Protein AF-A0A523D6E1-F1 (afdb_monomer_lite)

Foldseek 3Di:
DPPDDPVLVVVVVVDVVSVVLVVLLVVLVVLVVVLVVPPDADPVSVVSVVVSVVSNVVSVVVVVVVVVVVVVVVVPPDDDD

pLDDT: mean 74.06, std 13.89, range [39.25, 90.06]

Sequence (81 aa):
MDWTGDDEEWMGRENEEYRSLTLQHHEFQEKLEQLATKRALTEDQKLEEVRIKKEKLFVKDRLAALRREHAASKRSTPEPA

Radius of gyration: 16.91 Å; chains: 1; bounding box: 45×19×51 Å

Structure (mmCIF, N/CA/C/O backbone):
data_AF-A0A523D6E1-F1
#
_entry.id   AF-A0A523D6E1-F1
#
loop_
_atom_site.group_PDB
_atom_site.id
_atom_site.type_symbol
_atom_site.label_atom_id
_atom_site.label_alt_id
_atom_site.label_comp_id
_atom_site.label_asym_id
_atom_site.label_entity_id
_atom_site.label_seq_id
_atom_site.pdbx_PDB_ins_code
_atom_site.Cartn_x
_atom_site.Cartn_y
_atom_site.Cartn_z
_atom_site.occupancy
_atom_site.B_iso_or_equiv
_atom_site.auth_seq_id
_atom_site.auth_comp_id
_atom_site.auth_asym_id
_atom_site.auth_atom_id
_atom_site.pdbx_PDB_model_num
ATOM 1 N N . MET A 1 1 ? 0.757 -13.559 1.921 1.00 39.25 1 MET A N 1
ATOM 2 C CA . MET A 1 1 ? 1.931 -13.188 1.111 1.00 39.25 1 MET A CA 1
ATOM 3 C C . MET A 1 1 ? 2.533 -11.964 1.753 1.00 39.25 1 MET A C 1
ATOM 5 O O . MET A 1 1 ? 1.864 -10.939 1.766 1.00 39.25 1 MET A O 1
ATOM 9 N N . ASP A 1 2 ? 3.721 -12.115 2.319 1.00 46.34 2 ASP A N 1
ATOM 10 C CA . ASP A 1 2 ? 4.595 -11.009 2.699 1.00 46.34 2 ASP A CA 1
ATOM 11 C C . ASP A 1 2 ? 5.212 -10.472 1.398 1.00 46.34 2 ASP A C 1
ATOM 13 O O . ASP A 1 2 ? 5.701 -11.266 0.594 1.00 46.34 2 ASP A O 1
ATOM 17 N N . TRP A 1 3 ? 4.996 -9.195 1.080 1.00 52.28 3 TRP A N 1
ATOM 18 C CA . TRP A 1 3 ? 5.320 -8.628 -0.242 1.00 52.28 3 TRP A CA 1
ATOM 19 C C . TRP A 1 3 ? 6.743 -8.066 -0.334 1.00 52.28 3 TRP A C 1
ATOM 21 O O . TRP A 1 3 ? 7.183 -7.761 -1.437 1.00 52.28 3 TRP A O 1
ATOM 31 N N . THR A 1 4 ? 7.455 -7.998 0.788 1.00 56.69 4 THR A N 1
ATOM 32 C CA . THR A 1 4 ? 8.824 -7.491 0.917 1.00 56.69 4 THR A CA 1
ATOM 33 C C . THR A 1 4 ? 9.825 -8.628 0.761 1.00 56.69 4 THR A C 1
ATOM 35 O O . THR A 1 4 ? 10.365 -9.167 1.723 1.00 56.69 4 THR A O 1
ATOM 38 N N . GLY A 1 5 ? 10.019 -9.045 -0.488 1.00 52.09 5 GLY A N 1
ATOM 39 C CA . GLY A 1 5 ? 11.125 -9.911 -0.886 1.00 52.09 5 GLY A CA 1
ATOM 40 C C . GLY A 1 5 ? 12.243 -9.096 -1.534 1.00 52.09 5 GLY A C 1
ATOM 41 O O . GLY A 1 5 ? 11.976 -8.063 -2.143 1.00 52.09 5 GLY A O 1
ATOM 42 N N . ASP A 1 6 ? 13.468 -9.616 -1.446 1.00 47.06 6 ASP A N 1
ATOM 43 C CA . ASP A 1 6 ? 14.749 -9.112 -1.990 1.00 47.06 6 ASP A CA 1
ATOM 44 C C . ASP A 1 6 ? 14.666 -8.490 -3.416 1.00 47.06 6 ASP A C 1
ATOM 46 O O . ASP A 1 6 ? 15.438 -7.604 -3.775 1.00 47.06 6 ASP A O 1
ATOM 50 N N . ASP A 1 7 ? 13.663 -8.884 -4.212 1.00 53.00 7 ASP A N 1
ATOM 51 C CA . ASP A 1 7 ? 13.300 -8.332 -5.529 1.00 53.00 7 ASP A CA 1
ATOM 52 C C . ASP A 1 7 ? 13.084 -6.797 -5.552 1.00 53.00 7 ASP A C 1
ATOM 54 O O . ASP A 1 7 ? 13.328 -6.154 -6.580 1.00 53.00 7 ASP A O 1
ATOM 58 N N . GLU A 1 8 ? 12.627 -6.182 -4.452 1.00 58.81 8 GLU A N 1
ATOM 59 C CA . GLU A 1 8 ? 12.360 -4.733 -4.404 1.00 58.81 8 GLU A CA 1
ATOM 60 C C . GLU A 1 8 ? 13.636 -3.881 -4.431 1.00 58.81 8 GLU A C 1
ATOM 62 O O . GLU A 1 8 ? 13.640 -2.798 -5.025 1.00 58.81 8 GLU A O 1
ATOM 67 N N . GLU A 1 9 ? 14.731 -4.365 -3.840 1.00 55.72 9 GLU A N 1
ATOM 68 C CA . GLU A 1 9 ? 15.978 -3.598 -3.741 1.00 55.72 9 GLU A CA 1
ATOM 69 C C . GLU A 1 9 ? 16.667 -3.420 -5.094 1.00 55.72 9 GLU A C 1
ATOM 71 O O . GLU A 1 9 ? 17.276 -2.377 -5.358 1.00 55.72 9 GLU A O 1
ATOM 76 N N . TRP A 1 10 ? 16.566 -4.413 -5.979 1.00 54.44 10 TRP A N 1
ATOM 77 C CA . TRP A 1 10 ? 17.192 -4.339 -7.297 1.00 54.44 10 TRP A CA 1
ATOM 78 C C . TRP A 1 10 ? 16.395 -3.430 -8.242 1.00 54.44 10 TRP A C 1
ATOM 80 O O . TRP A 1 10 ? 16.956 -2.547 -8.892 1.00 54.44 10 TRP A O 1
ATOM 90 N N . MET A 1 11 ? 15.067 -3.561 -8.231 1.00 61.56 11 MET A N 1
ATOM 91 C CA . MET A 1 11 ? 14.164 -2.738 -9.043 1.00 61.56 11 MET A CA 1
ATOM 92 C C . MET A 1 11 ? 14.120 -1.273 -8.594 1.00 61.56 11 MET A C 1
ATOM 94 O O . MET A 1 11 ? 14.116 -0.365 -9.427 1.00 61.56 11 MET A O 1
ATOM 98 N N . GLY A 1 12 ? 14.144 -1.025 -7.281 1.00 63.53 12 GLY A N 1
ATOM 99 C CA . GLY A 1 12 ? 14.205 0.321 -6.713 1.00 63.53 12 GLY A CA 1
ATOM 100 C C . GLY A 1 12 ? 15.517 1.051 -7.007 1.00 63.53 12 GLY A C 1
ATOM 101 O O . GLY A 1 12 ? 15.594 2.262 -6.810 1.00 63.53 12 GLY A O 1
ATOM 102 N N . ARG A 1 13 ? 16.568 0.362 -7.469 1.00 65.81 13 ARG A N 1
ATOM 103 C CA . ARG A 1 13 ? 17.803 1.017 -7.925 1.00 65.81 13 ARG A CA 1
ATOM 104 C C . ARG A 1 13 ? 17.784 1.399 -9.399 1.00 65.81 13 ARG A C 1
ATOM 106 O O . ARG A 1 13 ? 18.350 2.439 -9.720 1.00 65.81 13 ARG A O 1
ATOM 113 N N . GLU A 1 14 ? 17.138 0.616 -10.260 1.00 66.88 14 GLU A N 1
ATOM 114 C CA . GLU A 1 14 ? 17.038 0.937 -11.692 1.00 66.88 14 GLU A CA 1
ATOM 115 C C . GLU A 1 14 ? 15.927 1.950 -12.011 1.00 66.88 14 GLU A C 1
ATOM 117 O O . GLU A 1 14 ? 16.059 2.680 -12.988 1.00 66.88 14 GLU A O 1
ATOM 122 N N . ASN A 1 15 ? 14.857 2.036 -11.208 1.00 75.44 15 ASN A N 1
ATOM 123 C CA . ASN A 1 15 ? 13.686 2.837 -11.572 1.00 75.44 15 ASN A CA 1
ATOM 124 C C . ASN A 1 15 ? 13.168 3.729 -10.426 1.00 75.44 15 ASN A C 1
ATOM 126 O O . ASN A 1 15 ? 12.668 3.243 -9.409 1.00 75.44 15 ASN A O 1
ATOM 130 N N . GLU A 1 16 ? 13.225 5.052 -10.610 1.00 79.56 16 GLU A N 1
ATOM 131 C CA . GLU A 1 16 ? 12.762 6.040 -9.618 1.00 79.56 16 GLU A CA 1
ATOM 132 C C . GLU A 1 16 ? 11.259 5.926 -9.326 1.00 79.56 16 GLU A C 1
ATOM 134 O O . GLU A 1 16 ? 10.832 6.073 -8.179 1.00 79.56 16 GLU A O 1
ATOM 139 N N . GLU A 1 17 ? 10.453 5.572 -10.333 1.00 79.06 17 GLU A N 1
ATOM 140 C CA . GLU A 1 17 ? 9.016 5.345 -10.148 1.00 79.06 17 GLU A CA 1
ATOM 141 C C . GLU A 1 17 ? 8.758 4.128 -9.237 1.00 79.06 17 GLU A C 1
ATOM 143 O O . GLU A 1 17 ? 7.833 4.151 -8.426 1.00 79.06 17 GLU A O 1
ATOM 148 N N . TYR A 1 18 ? 9.636 3.113 -9.258 1.00 81.62 18 TYR A N 1
ATOM 149 C CA . TYR A 1 18 ? 9.564 1.971 -8.337 1.00 81.62 18 TYR A CA 1
ATOM 150 C C . TYR A 1 18 ? 9.788 2.415 -6.887 1.00 81.62 18 TYR A C 1
ATOM 152 O O . TYR A 1 18 ? 9.033 2.015 -6.006 1.00 81.62 18 TYR A O 1
ATOM 160 N N . ARG A 1 19 ? 10.758 3.305 -6.629 1.00 82.00 19 ARG A N 1
ATOM 161 C CA . ARG A 1 19 ? 10.991 3.850 -5.276 1.00 82.00 19 ARG A CA 1
ATOM 162 C C . ARG A 1 19 ? 9.771 4.574 -4.729 1.00 82.00 19 ARG A C 1
ATOM 164 O O . ARG A 1 19 ? 9.406 4.352 -3.579 1.00 82.00 19 ARG A O 1
ATOM 171 N N . SER A 1 20 ? 9.142 5.423 -5.542 1.00 84.69 20 SER A N 1
ATOM 172 C CA . SER A 1 20 ? 7.935 6.145 -5.126 1.00 84.69 20 SER A CA 1
ATOM 173 C C . SER A 1 20 ? 6.785 5.183 -4.813 1.00 84.69 20 SER A C 1
ATOM 175 O O . SER A 1 20 ? 6.066 5.367 -3.831 1.00 84.69 20 SER A O 1
ATOM 177 N N . LEU A 1 21 ? 6.634 4.128 -5.614 1.00 84.38 21 LEU A N 1
ATOM 178 C CA . LEU A 1 21 ? 5.626 3.088 -5.415 1.00 84.38 21 LEU A CA 1
ATOM 179 C C . LEU A 1 21 ? 5.884 2.253 -4.149 1.00 84.38 21 LEU A C 1
ATOM 181 O O . LEU A 1 21 ? 4.937 1.965 -3.416 1.00 84.38 21 LEU A O 1
ATOM 185 N N . THR A 1 22 ? 7.140 1.914 -3.847 1.00 80.31 22 THR A N 1
ATOM 186 C CA . THR A 1 22 ? 7.523 1.213 -2.608 1.00 80.31 22 THR A CA 1
ATOM 187 C C . THR A 1 22 ? 7.304 2.087 -1.370 1.00 80.31 22 THR A C 1
ATOM 189 O O . THR A 1 22 ? 6.779 1.603 -0.368 1.00 80.31 22 TH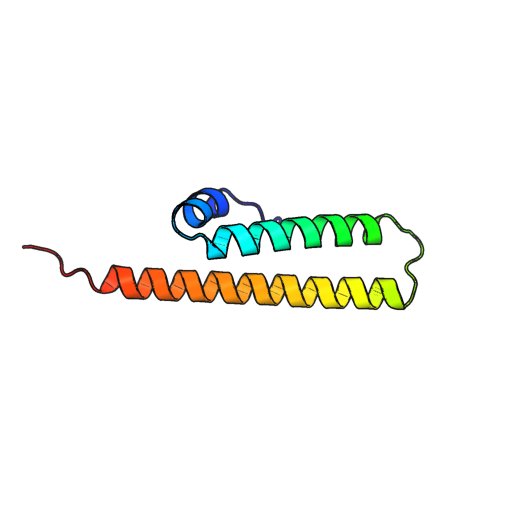R A O 1
ATOM 192 N N . LEU A 1 23 ? 7.614 3.386 -1.440 1.00 83.75 23 LEU A N 1
ATOM 193 C CA . LEU A 1 23 ? 7.303 4.349 -0.373 1.00 83.75 23 LEU A CA 1
ATOM 194 C C . LEU A 1 23 ? 5.797 4.405 -0.090 1.00 83.75 23 LEU A C 1
ATOM 196 O O . LEU A 1 23 ? 5.378 4.228 1.052 1.00 83.75 23 LEU A O 1
ATOM 200 N N . GLN A 1 24 ? 4.984 4.544 -1.141 1.00 85.56 24 GLN A N 1
ATOM 201 C CA . GLN A 1 24 ? 3.525 4.506 -1.022 1.00 85.56 24 GLN A CA 1
ATOM 202 C C . GLN A 1 24 ? 3.045 3.176 -0.428 1.00 85.56 24 GLN A C 1
ATOM 204 O O . GLN A 1 24 ? 2.193 3.162 0.456 1.00 85.56 24 GLN A O 1
ATOM 209 N N . HIS A 1 25 ? 3.613 2.047 -0.861 1.00 84.62 25 HIS A N 1
ATOM 210 C CA . HIS A 1 25 ? 3.293 0.730 -0.311 1.00 84.62 25 HIS A CA 1
ATOM 211 C C . HIS A 1 25 ? 3.572 0.640 1.197 1.00 84.62 25 HIS A C 1
ATOM 213 O O . HIS A 1 25 ? 2.739 0.088 1.924 1.00 84.62 25 HIS A O 1
ATOM 219 N N . HIS A 1 26 ? 4.696 1.191 1.663 1.00 82.81 26 HIS A N 1
ATOM 220 C CA . HIS A 1 26 ? 5.049 1.242 3.081 1.00 82.81 26 HIS A CA 1
ATOM 221 C C . HIS A 1 26 ? 4.081 2.129 3.874 1.00 82.81 26 HIS A C 1
ATOM 223 O O . HIS A 1 26 ? 3.515 1.678 4.868 1.00 82.81 26 HIS A O 1
ATOM 229 N N . GLU A 1 27 ? 3.786 3.340 3.391 1.00 86.50 27 GLU A N 1
ATOM 230 C CA . GLU A 1 27 ? 2.793 4.225 4.020 1.00 86.50 27 GLU A CA 1
ATOM 231 C C . GLU A 1 27 ? 1.409 3.564 4.115 1.00 86.50 27 GLU A C 1
ATOM 233 O O . GLU A 1 27 ? 0.711 3.665 5.126 1.00 86.50 27 GLU A O 1
ATOM 238 N N . PHE A 1 28 ? 1.000 2.852 3.064 1.00 85.81 28 PHE A N 1
ATOM 239 C CA . PHE A 1 28 ? -0.237 2.081 3.039 1.00 85.81 28 PHE A CA 1
ATOM 240 C C . PHE A 1 28 ? -0.226 0.907 4.020 1.00 85.81 28 PHE A C 1
ATOM 242 O O . PHE A 1 28 ? -1.276 0.576 4.574 1.00 85.81 28 PHE A O 1
ATOM 249 N N . GLN A 1 29 ? 0.925 0.270 4.248 1.00 82.69 29 GLN A N 1
ATOM 250 C CA . GLN A 1 29 ? 1.066 -0.756 5.278 1.00 82.69 29 GLN A CA 1
ATOM 251 C C . GLN A 1 29 ? 0.935 -0.179 6.676 1.00 82.69 29 GLN A C 1
ATOM 253 O O . GLN A 1 29 ? 0.072 -0.653 7.409 1.00 82.69 29 GLN A O 1
ATOM 258 N N . GLU A 1 30 ? 1.672 0.881 6.998 1.00 86.06 30 GLU A N 1
ATOM 259 C CA . GLU A 1 30 ? 1.569 1.532 8.305 1.00 86.06 30 GLU A CA 1
ATOM 260 C C . GLU A 1 30 ? 0.143 1.999 8.595 1.00 86.06 30 GLU A C 1
ATOM 262 O O . GLU A 1 30 ? -0.374 1.774 9.691 1.00 86.06 30 GLU A O 1
ATOM 267 N N . LYS A 1 31 ? -0.536 2.605 7.611 1.00 85.94 31 LYS A N 1
ATOM 268 C CA . LYS A 1 31 ? -1.947 2.981 7.762 1.00 85.94 31 LYS A CA 1
ATOM 269 C C . LYS A 1 31 ? -2.805 1.751 8.042 1.00 85.94 31 LYS A C 1
ATOM 271 O O . LYS A 1 31 ? -3.530 1.749 9.029 1.00 85.94 31 LYS A O 1
ATOM 276 N N . LEU A 1 32 ? -2.695 0.684 7.248 1.00 84.25 32 LEU A N 1
ATOM 277 C CA . LEU A 1 32 ? -3.446 -0.557 7.485 1.00 84.25 32 LEU A CA 1
ATOM 278 C C . LEU A 1 32 ? -3.174 -1.167 8.864 1.00 84.25 32 LEU A C 1
ATOM 280 O O . LEU A 1 32 ? -4.111 -1.631 9.502 1.00 84.25 32 LEU A O 1
ATOM 284 N N . GLU A 1 33 ? -1.934 -1.156 9.345 1.00 84.44 33 GLU A N 1
ATOM 285 C CA . GLU A 1 33 ? -1.581 -1.680 10.669 1.0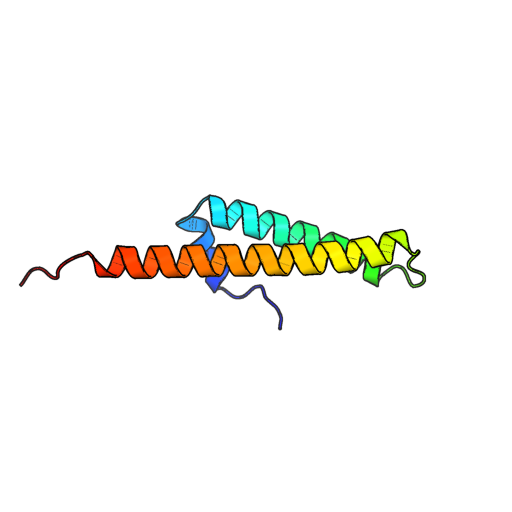0 84.44 33 GLU A CA 1
ATOM 286 C C . GLU A 1 33 ? -2.155 -0.829 11.807 1.00 84.44 33 GLU A C 1
ATOM 288 O O . GLU A 1 33 ? -2.682 -1.365 12.789 1.00 84.44 33 GLU A O 1
ATOM 293 N N . GLN A 1 34 ? -2.141 0.499 11.658 1.00 84.94 34 GLN A N 1
ATOM 294 C CA . GLN A 1 34 ? -2.795 1.411 12.597 1.00 84.94 34 GLN A CA 1
ATOM 295 C C . GLN A 1 34 ? -4.311 1.188 12.648 1.00 84.94 34 GLN A C 1
ATOM 297 O O . GLN A 1 34 ? -4.918 1.276 13.721 1.00 84.94 34 GLN A O 1
ATOM 302 N N . LEU A 1 35 ? -4.926 0.877 11.506 1.00 83.44 35 LEU A N 1
ATOM 303 C CA . LEU A 1 35 ? -6.339 0.515 11.418 1.00 83.44 35 LEU A CA 1
ATOM 304 C C . LEU A 1 35 ? -6.594 -0.860 12.044 1.00 83.44 35 LEU A C 1
ATO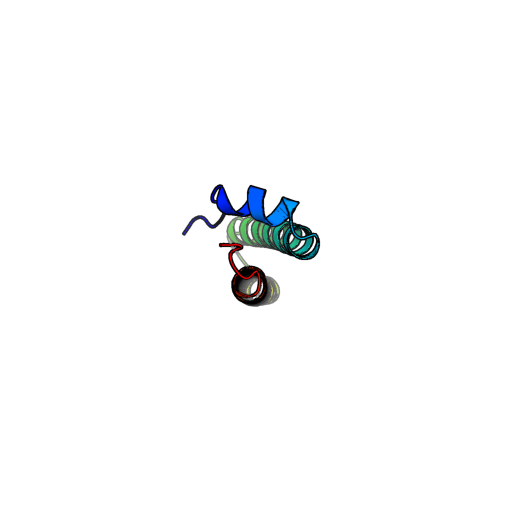M 306 O O . LEU A 1 35 ? -7.447 -0.988 12.917 1.00 83.44 35 LEU A O 1
ATOM 310 N N . ALA A 1 36 ? -5.797 -1.869 11.705 1.00 79.12 36 ALA A N 1
ATOM 311 C CA . ALA A 1 36 ? -5.917 -3.217 12.254 1.00 79.12 36 ALA A CA 1
ATOM 312 C C . ALA A 1 36 ? -5.741 -3.255 13.784 1.00 79.12 36 ALA A C 1
ATOM 314 O O . ALA A 1 36 ? -6.400 -4.039 14.468 1.00 79.12 36 ALA A O 1
ATOM 315 N N . THR A 1 37 ? -4.903 -2.372 14.337 1.00 82.31 37 THR A N 1
ATOM 316 C CA . THR A 1 37 ? -4.717 -2.213 15.789 1.00 82.31 37 THR A CA 1
ATOM 317 C C . THR A 1 37 ? -5.959 -1.630 16.473 1.00 82.31 37 THR A C 1
ATOM 319 O O . THR A 1 37 ? -6.254 -1.945 17.631 1.00 82.31 37 THR A O 1
ATOM 322 N N . LYS A 1 38 ? -6.738 -0.795 15.775 1.00 80.50 38 LYS A N 1
ATOM 323 C CA . LYS A 1 38 ? -7.980 -0.227 16.310 1.00 80.50 38 LYS A CA 1
ATOM 324 C C . LYS A 1 38 ? -9.090 -1.277 16.255 1.00 80.50 38 LYS A C 1
ATOM 326 O O . LYS A 1 38 ? -9.778 -1.449 15.259 1.00 80.50 38 LYS A O 1
ATOM 331 N N . ARG A 1 39 ? -9.329 -1.927 17.397 1.00 66.50 39 ARG A N 1
ATOM 332 C CA . ARG A 1 39 ? -10.382 -2.943 17.617 1.00 66.50 39 ARG A CA 1
ATOM 333 C C . ARG A 1 39 ? -11.802 -2.533 17.182 1.00 66.50 39 ARG A C 1
ATOM 335 O O . ARG A 1 39 ? -12.640 -3.407 16.983 1.00 66.50 39 ARG A O 1
ATOM 342 N N . ALA A 1 40 ? -12.077 -1.235 17.057 1.00 66.12 40 ALA A N 1
ATOM 343 C CA . ALA A 1 40 ? -13.335 -0.688 16.558 1.00 66.12 40 ALA A CA 1
ATOM 344 C C . ALA A 1 40 ? -13.054 0.323 15.436 1.00 66.12 40 ALA A C 1
ATOM 346 O O . ALA A 1 40 ? -12.792 1.499 15.687 1.00 66.12 40 ALA A O 1
ATOM 347 N N . LEU A 1 41 ? -13.095 -0.153 14.193 1.00 76.06 41 LEU A N 1
ATOM 348 C CA . LEU A 1 41 ? -12.997 0.690 13.004 1.00 76.06 41 LEU A CA 1
ATOM 349 C C . LEU A 1 41 ? -14.353 1.336 12.716 1.00 76.06 41 LEU A C 1
ATOM 351 O O . LEU A 1 41 ? -15.358 0.636 12.564 1.00 76.06 41 LEU A O 1
ATOM 355 N N . THR A 1 42 ? -14.375 2.664 12.629 1.00 81.38 42 THR A N 1
ATOM 356 C CA . THR A 1 42 ? -15.525 3.422 12.125 1.00 81.38 42 THR A CA 1
ATOM 357 C C . THR A 1 42 ? -15.710 3.200 10.621 1.00 81.38 42 THR A C 1
ATOM 359 O O . THR A 1 42 ? -14.838 2.658 9.941 1.00 81.38 42 THR A O 1
ATOM 362 N N . GLU A 1 43 ? -16.868 3.589 10.088 1.00 79.19 43 GLU A N 1
ATOM 363 C CA . GLU A 1 43 ? -17.204 3.408 8.669 1.00 79.19 43 GLU A CA 1
ATOM 364 C C . GLU A 1 43 ? -16.180 4.074 7.733 1.00 79.19 43 GLU A C 1
ATOM 366 O O . GLU A 1 43 ? -15.715 3.437 6.787 1.00 79.19 43 GLU A O 1
ATOM 371 N N . ASP A 1 44 ? -15.722 5.282 8.077 1.00 80.31 44 ASP A N 1
ATOM 372 C CA . ASP A 1 44 ? -14.604 5.965 7.411 1.00 80.31 44 ASP A CA 1
ATOM 373 C C . ASP A 1 44 ? -13.323 5.127 7.389 1.00 80.31 44 ASP A C 1
ATOM 375 O O . ASP A 1 44 ? -12.683 4.990 6.350 1.00 80.31 44 ASP A O 1
ATOM 379 N N . GLN A 1 45 ? -12.976 4.498 8.512 1.00 83.56 45 GLN A N 1
ATOM 380 C CA . GLN A 1 45 ? -11.757 3.700 8.625 1.00 83.56 45 GLN A CA 1
ATOM 381 C C . GLN A 1 45 ? -11.825 2.428 7.764 1.00 83.56 45 GLN A C 1
ATOM 383 O O . GLN A 1 45 ? -10.843 2.048 7.130 1.00 83.56 45 GLN A O 1
ATOM 388 N N . LYS A 1 46 ? -12.997 1.782 7.681 1.00 82.31 46 LYS A N 1
ATOM 389 C CA . LYS A 1 46 ? -13.216 0.645 6.767 1.00 82.31 46 LYS A CA 1
ATOM 390 C C . LYS A 1 46 ? -13.125 1.068 5.303 1.00 82.31 46 LYS A C 1
ATOM 392 O O . LYS A 1 46 ? -12.580 0.327 4.484 1.00 82.31 46 LYS A O 1
ATOM 397 N N . LEU A 1 47 ? -13.663 2.238 4.953 1.00 85.88 47 LEU A N 1
ATOM 398 C CA . LEU A 1 47 ? -13.522 2.795 3.606 1.00 85.88 47 LEU A CA 1
ATOM 399 C C . LEU A 1 47 ? -12.057 3.086 3.282 1.00 85.88 47 LEU A C 1
ATOM 401 O O . LEU A 1 47 ? -11.620 2.818 2.160 1.00 85.88 47 LEU A O 1
ATOM 405 N N . GLU A 1 48 ? -11.300 3.575 4.260 1.00 85.06 48 GLU A N 1
ATOM 406 C CA . GLU A 1 48 ? -9.869 3.820 4.131 1.00 85.06 48 GLU A CA 1
ATOM 407 C C . GLU A 1 48 ? -9.092 2.513 3.926 1.00 85.06 48 GLU A C 1
ATOM 409 O O . GLU A 1 48 ? -8.333 2.419 2.966 1.00 85.06 48 GLU A O 1
ATOM 414 N N . GLU A 1 49 ? -9.370 1.445 4.683 1.00 84.62 49 GLU A N 1
ATOM 415 C CA . GLU A 1 49 ? -8.785 0.117 4.426 1.00 84.62 49 GLU A CA 1
ATOM 416 C C . GLU A 1 49 ? -9.059 -0.388 3.000 1.00 84.62 49 GLU A C 1
ATOM 418 O O . GLU A 1 49 ? -8.174 -0.937 2.334 1.00 84.62 49 GLU A O 1
ATOM 423 N N . VAL A 1 50 ? -10.295 -0.226 2.513 1.00 87.31 50 VAL A N 1
ATOM 424 C CA . VAL A 1 50 ? -10.684 -0.658 1.161 1.00 87.31 50 VAL A CA 1
ATOM 425 C C . VAL A 1 50 ? -9.995 0.192 0.095 1.00 87.31 50 VAL A C 1
ATOM 427 O O . VAL A 1 50 ? -9.546 -0.353 -0.919 1.00 87.31 50 VAL A O 1
ATOM 430 N N . ARG A 1 51 ? -9.884 1.507 0.309 1.00 89.25 51 ARG A N 1
ATOM 431 C CA . ARG A 1 51 ? -9.118 2.412 -0.559 1.00 89.25 51 ARG A CA 1
ATOM 432 C C . ARG A 1 51 ? -7.653 2.009 -0.602 1.00 89.25 51 ARG A C 1
ATOM 434 O O . ARG A 1 51 ? -7.143 1.771 -1.691 1.00 89.25 51 ARG A O 1
ATOM 441 N N . ILE A 1 52 ? -7.036 1.802 0.556 1.00 87.62 52 ILE A N 1
ATOM 442 C CA . ILE A 1 52 ? -5.644 1.378 0.666 1.00 87.62 52 ILE A CA 1
ATOM 443 C C . ILE A 1 52 ? -5.430 0.044 -0.058 1.00 87.62 52 ILE A C 1
ATOM 445 O O . ILE A 1 52 ? -4.498 -0.088 -0.845 1.00 87.62 52 ILE A O 1
ATOM 449 N N . LYS A 1 53 ? -6.314 -0.948 0.117 1.00 86.12 53 LYS A N 1
ATOM 450 C CA . LYS A 1 53 ? -6.231 -2.217 -0.632 1.00 86.12 53 LYS A CA 1
ATOM 451 C C . LYS A 1 53 ? -6.291 -2.016 -2.146 1.00 86.12 53 LYS A C 1
ATOM 453 O O . LYS A 1 53 ? -5.567 -2.700 -2.869 1.00 86.12 53 LYS A O 1
ATOM 458 N N . LYS A 1 54 ? -7.134 -1.098 -2.630 1.00 90.06 54 LYS A N 1
ATOM 459 C CA . LYS A 1 54 ? -7.195 -0.746 -4.057 1.00 90.06 54 LYS A CA 1
ATOM 460 C C . LYS A 1 54 ? -5.917 -0.057 -4.521 1.00 90.06 54 LYS A C 1
ATOM 462 O O . LYS A 1 54 ? -5.411 -0.414 -5.578 1.00 90.06 54 LYS A O 1
ATOM 467 N N . GLU A 1 55 ? -5.373 0.871 -3.741 1.00 85.56 55 GLU A N 1
ATOM 468 C CA . GLU A 1 55 ? -4.114 1.539 -4.075 1.00 85.56 55 GLU A CA 1
ATOM 469 C C . GLU A 1 55 ? -2.945 0.554 -4.090 1.00 85.56 55 GLU A C 1
ATOM 471 O O . GLU A 1 55 ? -2.202 0.524 -5.063 1.00 85.56 55 GLU A O 1
ATOM 476 N N . LYS A 1 56 ? -2.841 -0.361 -3.117 1.00 83.50 56 LYS A N 1
ATOM 477 C CA . LYS A 1 56 ? -1.842 -1.445 -3.153 1.00 83.50 56 LYS A CA 1
ATOM 478 C C . LYS A 1 56 ? -1.982 -2.313 -4.405 1.00 83.50 56 LYS A C 1
ATOM 480 O O . LYS A 1 56 ? -0.979 -2.724 -4.987 1.00 83.50 56 LYS A O 1
ATOM 485 N N . LEU A 1 57 ? -3.214 -2.595 -4.835 1.00 86.75 57 LEU A N 1
ATOM 486 C CA . LEU A 1 57 ? -3.457 -3.327 -6.077 1.00 86.75 57 LEU A CA 1
ATOM 487 C C . LEU A 1 57 ? -3.002 -2.522 -7.303 1.00 86.75 57 LEU A C 1
ATOM 489 O O . LEU A 1 57 ? -2.369 -3.089 -8.188 1.00 86.75 57 LEU A O 1
ATOM 493 N N . PHE A 1 58 ? -3.274 -1.217 -7.333 1.00 85.19 58 PHE A N 1
ATOM 494 C CA . PHE A 1 58 ? -2.826 -0.325 -8.400 1.00 85.19 58 PHE A CA 1
ATOM 495 C C . PHE A 1 58 ? -1.301 -0.224 -8.460 1.00 85.19 58 PHE A C 1
ATOM 497 O O . P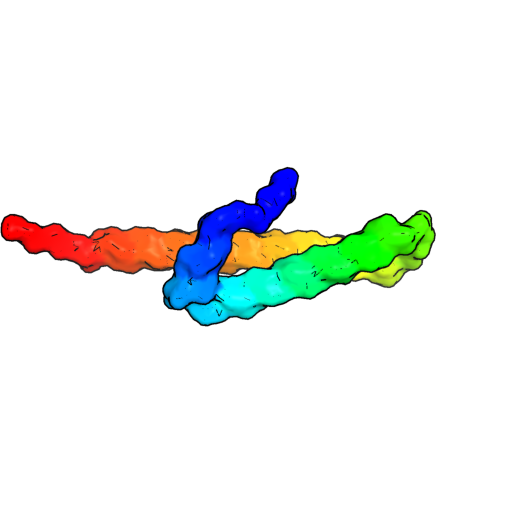HE A 1 58 ? -0.723 -0.363 -9.532 1.00 85.19 58 PHE A O 1
ATOM 504 N N . VAL A 1 59 ? -0.640 -0.067 -7.310 1.00 84.31 59 VAL A N 1
ATOM 505 C CA . VAL A 1 59 ? 0.823 -0.084 -7.196 1.00 84.31 59 VAL A CA 1
ATOM 506 C C . VAL A 1 59 ? 1.379 -1.383 -7.775 1.00 84.31 59 VAL A C 1
ATOM 508 O O . VAL A 1 59 ? 2.293 -1.349 -8.594 1.00 84.31 59 VAL A O 1
ATOM 511 N N . LYS A 1 60 ? 0.779 -2.531 -7.439 1.00 79.88 60 LYS A N 1
ATOM 512 C CA . LYS A 1 60 ? 1.175 -3.825 -8.008 1.00 79.88 60 LYS A CA 1
ATOM 513 C C . LYS A 1 60 ? 1.048 -3.859 -9.529 1.00 79.88 60 LYS A C 1
ATOM 515 O O . LYS A 1 60 ? 1.944 -4.361 -10.205 1.00 79.88 60 LYS A O 1
ATOM 520 N N . ASP A 1 61 ? -0.071 -3.370 -10.052 1.00 85.06 61 ASP A N 1
ATOM 521 C CA . ASP A 1 61 ? -0.328 -3.335 -11.491 1.00 85.06 61 ASP A CA 1
ATOM 522 C C . ASP A 1 61 ? 0.699 -2.444 -12.206 1.00 85.06 61 ASP A C 1
ATOM 524 O O . ASP A 1 61 ? 1.308 -2.857 -13.193 1.00 85.06 61 ASP A O 1
ATOM 528 N N . ARG A 1 62 ? 1.012 -1.288 -11.610 1.00 83.00 62 ARG A N 1
ATOM 529 C CA . ARG A 1 62 ? 2.048 -0.358 -12.073 1.00 83.00 62 ARG A CA 1
ATOM 530 C C . ARG A 1 62 ? 3.434 -1.008 -12.099 1.00 83.00 62 ARG A C 1
ATOM 532 O O . ARG A 1 62 ? 4.139 -0.919 -1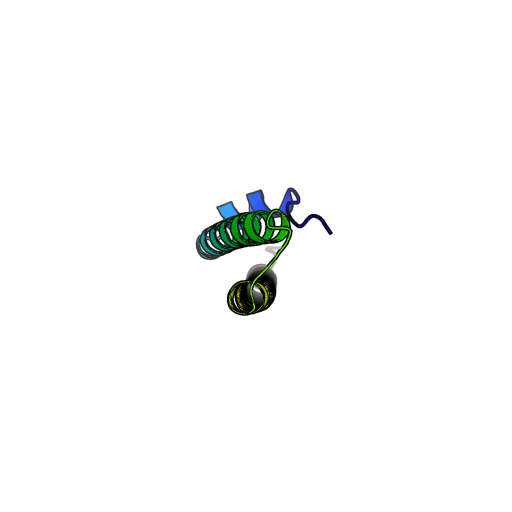3.101 1.00 83.00 62 ARG A O 1
ATOM 539 N N . LEU A 1 63 ? 3.799 -1.729 -11.038 1.00 80.25 63 LEU A N 1
ATOM 540 C CA . LEU A 1 63 ? 5.060 -2.469 -10.954 1.00 80.25 63 LEU A CA 1
ATOM 541 C C . LEU A 1 63 ? 5.150 -3.596 -11.987 1.00 80.25 63 LEU A C 1
ATOM 543 O O . LEU A 1 63 ? 6.213 -3.829 -12.564 1.00 80.25 63 LEU A O 1
ATOM 547 N N . ALA A 1 64 ? 4.044 -4.298 -12.235 1.00 81.00 64 ALA A N 1
ATOM 548 C CA . ALA A 1 64 ? 3.978 -5.334 -13.258 1.00 81.00 64 ALA A CA 1
ATOM 549 C C . ALA A 1 64 ? 4.094 -4.748 -14.675 1.00 81.00 64 ALA A C 1
ATOM 551 O O . ALA A 1 64 ? 4.754 -5.351 -15.524 1.00 81.00 64 ALA A O 1
ATOM 552 N N . ALA A 1 65 ? 3.497 -3.579 -14.925 1.00 84.62 65 ALA A N 1
ATOM 553 C CA . ALA A 1 65 ? 3.616 -2.857 -16.188 1.00 84.62 65 ALA A CA 1
ATOM 554 C C . ALA A 1 65 ? 5.065 -2.428 -16.454 1.00 84.62 65 ALA A C 1
ATOM 556 O O . ALA A 1 65 ? 5.604 -2.764 -17.507 1.00 84.62 65 ALA A O 1
ATOM 557 N N . LEU A 1 66 ? 5.724 -1.814 -15.465 1.00 79.06 66 LEU A N 1
ATOM 558 C CA . LEU A 1 66 ? 7.148 -1.460 -15.527 1.00 79.06 66 LEU A CA 1
ATOM 559 C C . LEU A 1 66 ? 8.018 -2.689 -15.805 1.00 79.06 66 LEU A C 1
ATOM 561 O O . LEU A 1 66 ? 8.859 -2.667 -16.698 1.00 79.06 66 LEU A O 1
ATOM 565 N N . ARG A 1 67 ? 7.768 -3.808 -15.112 1.00 78.19 67 ARG A N 1
ATOM 566 C CA . ARG A 1 67 ? 8.471 -5.077 -15.363 1.00 78.19 67 ARG A CA 1
ATOM 567 C C . ARG A 1 67 ? 8.309 -5.572 -16.797 1.00 78.19 67 ARG A C 1
ATOM 569 O O . ARG A 1 67 ? 9.276 -6.043 -17.393 1.00 78.19 67 ARG A O 1
ATOM 576 N N . ARG A 1 68 ? 7.093 -5.494 -17.344 1.00 80.44 68 ARG A N 1
ATOM 577 C CA . ARG A 1 68 ? 6.804 -5.888 -18.731 1.00 80.44 68 ARG A CA 1
ATOM 578 C C . ARG A 1 68 ? 7.494 -4.969 -19.731 1.00 80.44 68 ARG A C 1
ATOM 580 O O . ARG A 1 68 ? 8.052 -5.476 -20.697 1.00 80.44 68 ARG A O 1
ATOM 587 N N . GLU A 1 69 ? 7.491 -3.665 -19.487 1.00 79.06 69 GLU A N 1
ATOM 588 C CA . GLU A 1 69 ? 8.168 -2.678 -20.329 1.00 79.06 69 GLU A CA 1
ATOM 589 C C . GLU A 1 69 ? 9.686 -2.885 -20.315 1.00 79.06 69 GLU A C 1
ATOM 591 O O . GLU A 1 69 ? 10.305 -2.964 -21.374 1.00 79.06 69 GLU A O 1
ATOM 596 N N . HIS A 1 70 ? 10.279 -3.113 -19.141 1.00 75.94 70 HIS A N 1
ATOM 597 C CA . HIS A 1 70 ? 11.707 -3.406 -19.010 1.00 75.94 70 HIS A CA 1
ATOM 598 C C . HIS A 1 70 ? 12.097 -4.727 -19.685 1.00 75.94 70 HIS A C 1
ATOM 600 O O . HIS A 1 70 ? 13.117 -4.803 -20.369 1.00 75.94 70 HIS A O 1
ATOM 606 N N . ALA A 1 71 ? 11.274 -5.771 -19.543 1.00 73.06 71 ALA A N 1
ATOM 607 C CA . ALA A 1 71 ? 11.492 -7.053 -20.212 1.00 73.06 71 ALA A CA 1
ATOM 608 C C . ALA A 1 71 ? 11.336 -6.951 -21.740 1.00 73.06 71 ALA A C 1
ATOM 610 O O . ALA A 1 71 ? 12.074 -7.606 -22.477 1.00 73.06 71 ALA A O 1
ATOM 611 N N . ALA A 1 72 ? 10.401 -6.128 -22.223 1.00 72.75 72 ALA A N 1
ATOM 612 C CA . ALA A 1 72 ? 10.219 -5.858 -23.646 1.00 72.75 72 ALA A CA 1
ATOM 613 C C . ALA A 1 72 ? 11.378 -5.026 -24.216 1.00 72.75 72 ALA A C 1
ATOM 615 O O . ALA A 1 72 ? 11.889 -5.349 -25.285 1.00 72.75 72 ALA A O 1
ATOM 616 N N . SER A 1 73 ? 11.841 -4.018 -23.473 1.00 66.38 73 SER A N 1
ATOM 617 C CA . SER A 1 73 ? 12.969 -3.163 -23.852 1.00 66.38 73 SER A CA 1
ATOM 618 C C . SER A 1 73 ? 14.295 -3.940 -23.871 1.00 66.38 73 SER A C 1
ATOM 620 O O . SER A 1 73 ? 15.019 -3.892 -24.863 1.00 66.38 73 SER A O 1
ATOM 622 N N . LYS A 1 74 ? 14.567 -4.788 -22.861 1.00 58.44 74 LYS A N 1
ATOM 623 C CA . LYS A 1 74 ? 15.745 -5.686 -22.848 1.00 58.44 74 LYS A CA 1
ATOM 624 C C . LYS A 1 74 ? 15.725 -6.756 -23.943 1.00 58.44 74 LYS A C 1
ATOM 626 O O . LYS A 1 74 ? 16.784 -7.272 -24.289 1.00 58.44 74 LYS A O 1
ATOM 631 N N . ARG A 1 75 ? 14.561 -7.093 -24.510 1.00 55.09 75 ARG A N 1
ATOM 632 C CA . ARG A 1 75 ? 14.459 -8.029 -25.645 1.00 55.09 75 ARG A CA 1
ATOM 633 C C . ARG A 1 75 ? 14.864 -7.382 -26.984 1.00 55.09 75 ARG A C 1
ATOM 635 O O . ARG A 1 75 ? 15.027 -8.103 -27.962 1.00 55.09 75 ARG A O 1
ATOM 642 N N . SER A 1 76 ? 15.068 -6.063 -27.028 1.00 51.41 76 SER A N 1
ATOM 643 C CA . SER A 1 76 ? 15.473 -5.328 -28.236 1.00 51.41 76 SER A CA 1
ATOM 644 C C . SER A 1 76 ? 16.976 -5.021 -28.325 1.00 51.41 76 SER A C 1
ATOM 646 O O . SER A 1 76 ? 17.382 -4.240 -29.183 1.00 51.41 76 SER A O 1
ATOM 648 N N . THR A 1 77 ? 17.821 -5.631 -27.487 1.00 46.16 77 THR A N 1
ATOM 649 C CA . THR A 1 77 ? 19.276 -5.635 -27.709 1.00 46.16 77 THR A CA 1
ATOM 650 C C . THR A 1 77 ? 19.632 -6.865 -28.554 1.00 46.16 77 THR A C 1
ATOM 652 O O . THR A 1 77 ? 19.618 -7.974 -28.016 1.00 46.16 77 THR A O 1
ATOM 655 N N . PRO A 1 78 ? 19.896 -6.727 -29.869 1.00 48.44 78 PRO A N 1
ATOM 656 C CA . PRO A 1 78 ? 20.387 -7.835 -30.675 1.00 48.44 78 PRO A CA 1
ATOM 657 C C . PRO A 1 78 ? 21.778 -8.252 -30.183 1.00 48.44 78 PRO A C 1
ATOM 659 O O . PRO A 1 78 ? 22.670 -7.427 -29.998 1.00 48.44 78 PRO A O 1
ATOM 662 N N . GLU A 1 79 ? 21.917 -9.550 -29.955 1.00 39.81 79 GLU A N 1
ATOM 663 C CA . GLU A 1 79 ? 23.156 -10.281 -29.697 1.00 39.81 79 GLU A CA 1
ATOM 664 C C . GLU A 1 79 ? 24.212 -9.951 -30.778 1.00 39.81 79 GLU A C 1
ATOM 666 O O . GLU A 1 79 ? 23.924 -10.136 -31.965 1.00 39.81 79 GLU A O 1
ATOM 671 N N . PRO A 1 80 ? 25.409 -9.426 -30.439 1.00 51.59 80 PRO A N 1
ATOM 672 C CA . PRO A 1 80 ? 26.517 -9.401 -31.384 1.00 51.59 80 PRO A CA 1
ATOM 673 C C .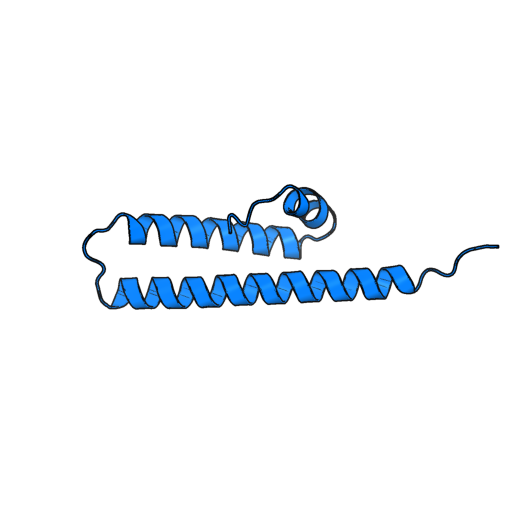 PRO A 1 80 ? 27.157 -10.796 -31.462 1.00 51.59 80 PRO A C 1
ATOM 675 O O . PRO A 1 80 ? 27.478 -11.394 -30.436 1.00 51.59 80 PRO A O 1
ATOM 678 N N . ALA A 1 81 ? 27.278 -11.265 -32.706 1.00 49.19 81 ALA A N 1
ATOM 679 C CA . ALA A 1 81 ? 27.791 -12.557 -33.168 1.00 49.19 81 ALA A CA 1
ATOM 680 C C . ALA A 1 81 ? 29.216 -12.917 -32.714 1.00 49.19 81 ALA A C 1
ATOM 682 O O . ALA A 1 81 ? 30.017 -11.989 -32.457 1.00 49.19 81 ALA A O 1
#

Secondary structure (DSSP, 8-state):
-----THHHHHHHH-HHHHHHHHHHHHHHHHHHHHHH-SS--HHHHHHHHHHHHHHHHHHHHHHHHHHHHHHHHTTSPPP-